Protein AF-A0A3E0QUT4-F1 (afdb_monomer_lite)

pLDDT: mean 74.26, std 18.81, range [32.94, 93.94]

Secondary structure (DSSP, 8-state):
--------SS----SS------TTGGGSS------B-GGGTT-B--THHHHTPPPPPHHHHHHHHHHHHHHHHHTTTPBPPHHHHHHHHHHHHTSTTEEGGGTEETTT--BHHHHTTBTT---TTS--

Structure (mmCIF, N/CA/C/O backbone):
data_AF-A0A3E0QUT4-F1
#
_entry.id   AF-A0A3E0QUT4-F1
#
loop_
_atom_site.group_PDB
_atom_site.id
_atom_site.type_symbol
_atom_site.label_atom_id
_atom_site.label_alt_id
_atom_site.label_comp_id
_atom_site.label_asym_id
_atom_site.label_entity_id
_atom_site.label_seq_id
_atom_site.pdbx_PDB_ins_code
_atom_site.Cartn_x
_atom_site.Cartn_y
_atom_site.Cartn_z
_atom_site.occupancy
_atom_site.B_iso_or_equiv
_atom_site.auth_seq_id
_atom_site.auth_comp_id
_atom_site.auth_asym_id
_atom_site.auth_atom_id
_atom_site.pdbx_PDB_model_num
ATOM 1 N N . MET A 1 1 ? 10.650 38.920 -43.796 1.00 32.94 1 MET A N 1
ATOM 2 C CA . MET A 1 1 ? 11.542 38.674 -44.943 1.00 32.94 1 MET A CA 1
ATOM 3 C C . MET A 1 1 ? 12.620 37.740 -44.420 1.00 32.94 1 MET A C 1
ATOM 5 O O . MET A 1 1 ? 13.509 38.227 -43.742 1.00 32.94 1 MET A O 1
ATOM 9 N N . TRP A 1 2 ? 12.244 36.467 -44.219 1.00 40.78 2 TRP A N 1
ATOM 10 C CA . TRP A 1 2 ? 12.603 35.331 -45.097 1.00 40.78 2 TRP A CA 1
ATOM 11 C C . TRP A 1 2 ? 14.140 35.195 -45.061 1.00 40.78 2 TRP A C 1
ATOM 13 O O . TRP A 1 2 ? 14.831 36.137 -45.409 1.00 40.78 2 TRP A O 1
ATOM 23 N N . GLU A 1 3 ? 14.740 34.178 -44.448 1.00 45.94 3 GLU A N 1
ATOM 24 C CA . GLU A 1 3 ? 14.739 32.810 -44.954 1.00 45.94 3 GLU A CA 1
ATOM 25 C C . GLU A 1 3 ? 15.485 31.866 -43.982 1.00 45.94 3 GLU A C 1
ATOM 27 O O . GLU A 1 3 ? 16.512 32.215 -43.403 1.00 45.94 3 GLU A O 1
ATOM 32 N N . GLU A 1 4 ? 14.962 30.640 -43.892 1.00 50.88 4 GLU A N 1
ATOM 33 C CA . GLU A 1 4 ? 15.739 29.391 -43.868 1.00 50.88 4 GLU A CA 1
ATOM 34 C C . GLU A 1 4 ? 16.543 29.008 -42.613 1.00 50.88 4 GLU A C 1
ATOM 36 O O . GLU A 1 4 ? 17.774 29.000 -42.588 1.00 50.88 4 GLU A O 1
ATOM 41 N N . CYS A 1 5 ? 15.848 28.441 -41.624 1.00 50.59 5 CYS A N 1
ATOM 42 C CA . CYS A 1 5 ? 16.470 27.439 -40.756 1.00 50.59 5 CYS A CA 1
ATOM 43 C C . CYS A 1 5 ? 16.466 26.064 -41.454 1.00 50.59 5 CYS A C 1
ATOM 45 O O . CYS A 1 5 ? 15.495 25.315 -41.375 1.00 50.59 5 CYS A O 1
ATOM 47 N N . ARG A 1 6 ? 17.573 25.718 -42.128 1.00 47.66 6 ARG A N 1
ATOM 48 C CA . ARG A 1 6 ? 17.888 24.332 -42.525 1.00 47.66 6 ARG A CA 1
ATOM 49 C C . ARG A 1 6 ? 18.412 23.538 -41.326 1.00 47.66 6 ARG A C 1
ATOM 51 O O . ARG A 1 6 ? 19.481 23.843 -40.807 1.00 47.66 6 ARG A O 1
ATOM 58 N N . GLY A 1 7 ? 17.727 22.450 -40.985 1.00 44.09 7 GLY A N 1
ATOM 59 C CA . GLY A 1 7 ? 18.305 21.282 -40.315 1.00 44.09 7 GLY A CA 1
ATOM 60 C C . GLY A 1 7 ? 18.105 20.051 -41.211 1.00 44.09 7 GLY A C 1
ATOM 61 O O . GLY A 1 7 ? 16.988 19.844 -41.686 1.00 44.09 7 GLY A O 1
ATOM 62 N N . PRO A 1 8 ? 19.143 19.255 -41.522 1.00 50.38 8 PRO A N 1
ATOM 63 C CA . PRO A 1 8 ? 18.998 18.111 -42.412 1.00 50.38 8 PRO A CA 1
ATOM 64 C C . PRO A 1 8 ? 18.411 16.907 -41.663 1.00 50.38 8 PRO A C 1
ATOM 66 O O . PRO A 1 8 ? 18.988 16.430 -40.691 1.00 50.38 8 PRO A O 1
ATOM 69 N N . GLY A 1 9 ? 17.299 16.376 -42.178 1.00 54.97 9 GLY A N 1
ATOM 70 C CA . GLY A 1 9 ? 16.885 14.996 -41.923 1.00 54.97 9 GLY A CA 1
ATOM 71 C C . GLY A 1 9 ? 15.934 14.769 -40.748 1.00 54.97 9 GLY A C 1
ATOM 72 O O . GLY A 1 9 ? 16.293 14.054 -39.822 1.00 54.97 9 GLY A O 1
ATOM 73 N N . GLN A 1 10 ? 14.713 15.307 -40.826 1.00 57.75 10 GLN A N 1
ATOM 74 C CA . GLN A 1 10 ? 13.441 14.555 -40.763 1.00 57.75 10 GLN A CA 1
ATOM 75 C C . GLN A 1 10 ? 12.264 15.544 -40.654 1.00 57.75 10 GLN A C 1
ATOM 77 O O . GLN A 1 10 ? 12.022 16.114 -39.601 1.00 57.75 10 GLN A O 1
ATOM 82 N N . ASN A 1 11 ? 11.552 15.686 -41.778 1.00 54.97 11 ASN A N 1
ATOM 83 C CA . ASN A 1 11 ? 10.265 16.362 -42.007 1.00 54.97 11 ASN A CA 1
ATOM 84 C C . ASN A 1 11 ? 10.160 17.878 -41.730 1.00 54.97 11 ASN A C 1
ATOM 86 O O . ASN A 1 11 ? 10.492 18.385 -40.665 1.00 54.97 11 ASN A O 1
ATOM 90 N N . PHE A 1 12 ? 9.629 18.588 -42.732 1.00 49.22 12 PHE A N 1
ATOM 91 C CA . PHE A 1 12 ? 9.216 19.989 -42.654 1.00 49.22 12 PHE A CA 1
ATOM 92 C C . PHE A 1 12 ? 8.031 20.120 -41.690 1.00 49.22 12 PHE A C 1
ATOM 94 O O . PHE A 1 12 ? 7.000 19.482 -41.894 1.00 49.22 12 PHE A O 1
ATOM 101 N N . ILE A 1 13 ? 8.168 20.955 -40.665 1.00 52.75 13 ILE A N 1
ATOM 102 C CA . ILE A 1 13 ? 7.026 21.498 -39.929 1.00 52.75 13 ILE A CA 1
ATOM 103 C C . ILE A 1 13 ? 6.893 22.944 -40.401 1.00 52.75 13 ILE A C 1
ATOM 105 O O . ILE A 1 13 ? 7.788 23.752 -40.155 1.00 52.75 13 ILE A O 1
ATOM 109 N N . ASP A 1 14 ? 5.814 23.245 -41.123 1.00 46.62 14 ASP A N 1
ATOM 110 C CA . ASP A 1 14 ? 5.441 24.620 -41.450 1.00 46.62 14 ASP A CA 1
ATOM 111 C C . ASP A 1 14 ? 5.041 25.336 -40.153 1.00 46.62 14 ASP A C 1
ATOM 113 O O . ASP A 1 14 ? 4.142 24.896 -39.437 1.00 46.62 14 ASP A O 1
ATOM 117 N N . CYS A 1 15 ? 5.706 26.450 -39.837 1.00 56.66 15 CYS A N 1
ATOM 118 C CA . CYS A 1 15 ? 5.375 27.287 -38.676 1.00 56.66 15 CYS A CA 1
ATOM 119 C C . CYS A 1 15 ? 4.065 28.075 -38.856 1.00 56.66 15 CYS A C 1
ATOM 121 O O . CYS A 1 15 ? 3.688 28.844 -37.975 1.00 56.66 15 CYS A O 1
ATOM 123 N N . ASP A 1 16 ? 3.382 27.902 -39.985 1.00 58.84 16 ASP A N 1
ATOM 124 C CA . ASP A 1 16 ? 2.216 28.683 -40.362 1.00 58.84 16 ASP A CA 1
ATOM 125 C C . ASP A 1 16 ? 1.099 27.758 -40.854 1.00 58.84 16 ASP A C 1
ATOM 127 O O . ASP A 1 16 ? 0.824 27.654 -42.046 1.00 58.84 16 ASP A O 1
ATOM 131 N N . GLN A 1 17 ? 0.495 27.023 -39.912 1.00 49.72 17 GLN A N 1
ATOM 132 C CA . GLN A 1 17 ? -0.956 26.832 -39.827 1.00 49.72 17 GLN A CA 1
ATOM 133 C C . GLN A 1 17 ? -1.356 25.993 -38.598 1.00 49.72 17 GLN A C 1
ATOM 135 O O . GLN A 1 17 ? -1.097 24.799 -38.548 1.00 49.72 17 GLN A O 1
ATOM 140 N N . LYS A 1 18 ? -2.042 26.677 -37.661 1.00 48.19 18 LYS A N 1
ATOM 141 C CA . LYS A 1 18 ? -3.321 26.289 -37.015 1.00 48.19 18 LYS A CA 1
ATOM 142 C C . LYS A 1 18 ? -3.314 24.911 -36.315 1.00 48.19 18 LYS A C 1
ATOM 144 O O . LYS A 1 18 ? -3.225 23.882 -36.9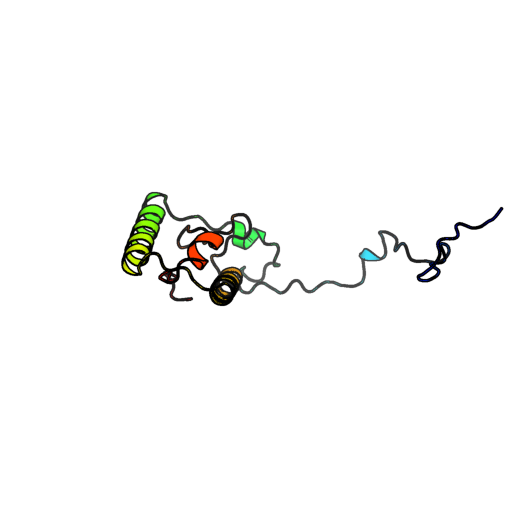55 1.00 48.19 18 LYS A O 1
ATOM 149 N N . ASP A 1 19 ? -3.360 24.797 -34.988 1.00 45.00 19 ASP A N 1
ATOM 150 C CA . ASP A 1 19 ? -4.504 25.169 -34.151 1.00 45.00 19 ASP A CA 1
ATOM 151 C C . ASP A 1 19 ? -4.067 25.372 -32.687 1.00 45.00 19 ASP A C 1
ATOM 153 O O . ASP A 1 19 ? -4.005 24.435 -31.887 1.00 45.00 19 ASP A O 1
ATOM 157 N N . VAL A 1 20 ? -3.810 26.621 -32.296 1.00 51.44 20 VAL A N 1
ATOM 158 C CA . VAL A 1 20 ? -3.968 27.007 -30.890 1.00 51.44 20 VAL A CA 1
ATOM 159 C C . VAL A 1 20 ? -5.469 27.119 -30.676 1.00 51.44 20 VAL A C 1
ATOM 161 O O . VAL A 1 20 ? -6.066 28.146 -30.998 1.00 51.44 20 VAL A O 1
ATOM 164 N N . LYS A 1 21 ? -6.100 26.042 -30.198 1.00 39.09 21 LYS A N 1
ATOM 165 C CA . LYS A 1 21 ? -7.480 26.133 -29.724 1.00 39.09 21 LYS A CA 1
ATOM 166 C C . LYS A 1 21 ? -7.520 27.160 -28.603 1.00 39.09 21 LYS A C 1
ATOM 168 O O . LYS A 1 21 ? -6.827 27.030 -27.594 1.00 39.09 21 LYS A O 1
ATOM 173 N N . THR A 1 22 ? -8.301 28.200 -28.841 1.00 41.03 22 THR A N 1
ATOM 174 C CA . THR A 1 22 ? -8.640 29.239 -27.882 1.00 41.03 22 THR A CA 1
ATOM 175 C C . THR A 1 22 ? -9.252 28.602 -26.635 1.00 41.03 22 THR A C 1
ATOM 177 O O . THR A 1 22 ? -9.932 27.573 -26.704 1.00 41.03 22 THR A O 1
ATOM 180 N N . GLU A 1 23 ? -9.028 29.228 -25.480 1.00 50.75 23 GLU A N 1
ATOM 181 C CA . GLU A 1 23 ? -9.526 28.796 -24.162 1.00 50.75 23 GLU A CA 1
ATOM 182 C C . GLU A 1 23 ? -11.065 28.650 -24.101 1.00 50.75 23 GLU A C 1
ATOM 184 O O . GLU A 1 23 ? -11.609 28.108 -23.138 1.00 50.75 23 GLU A O 1
ATOM 189 N N . GLU A 1 24 ? -11.778 29.073 -25.148 1.00 46.78 24 GLU A N 1
ATOM 190 C CA . GLU A 1 24 ? -13.233 29.008 -25.268 1.00 46.78 24 GLU A CA 1
ATOM 191 C C . GLU A 1 24 ? -13.757 27.760 -26.013 1.00 46.78 24 GLU A C 1
ATOM 193 O O . GLU A 1 24 ? -14.892 27.358 -25.765 1.00 46.78 24 GLU A O 1
ATOM 198 N N . GLU A 1 25 ? -12.950 27.050 -26.816 1.00 39.06 25 GLU A N 1
ATOM 199 C CA . GLU A 1 25 ? -13.352 25.767 -27.444 1.00 39.06 25 GLU A CA 1
ATOM 200 C C . GLU A 1 25 ? -13.057 24.529 -26.578 1.00 39.06 25 GLU A C 1
ATOM 202 O O . GLU A 1 25 ? -13.526 23.427 -26.865 1.00 39.06 25 GLU A O 1
ATOM 207 N N . VAL A 1 26 ? -12.364 24.700 -25.449 1.00 47.47 26 VAL A N 1
ATOM 208 C CA . VAL A 1 26 ? -12.244 23.665 -24.400 1.00 47.47 26 VAL A CA 1
ATOM 209 C C . VAL A 1 26 ? -13.587 23.449 -23.672 1.00 47.47 26 VAL A C 1
ATOM 211 O O . VAL A 1 26 ? -13.760 22.483 -22.931 1.00 47.47 26 VAL A O 1
ATOM 214 N N . LYS A 1 27 ? -14.583 24.316 -23.904 1.00 47.44 27 LYS A N 1
ATOM 215 C CA . LYS A 1 27 ? -15.864 24.319 -23.183 1.00 47.44 27 LYS A CA 1
ATOM 216 C C . LYS A 1 27 ? -16.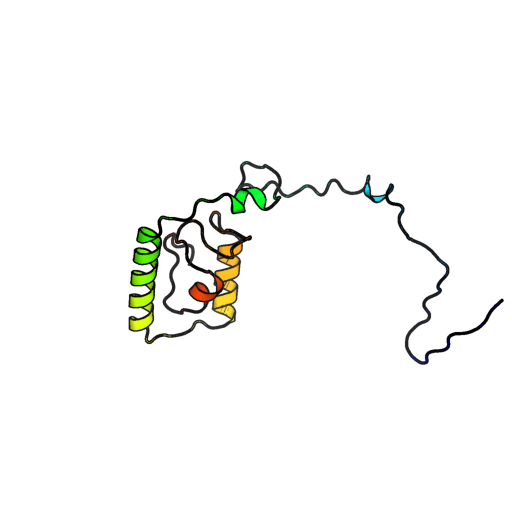954 23.412 -23.757 1.00 47.44 27 LYS A C 1
ATOM 218 O O . LYS A 1 27 ? -17.980 23.253 -23.102 1.00 47.44 27 LYS A O 1
ATOM 223 N N . GLN A 1 28 ? -16.780 22.815 -24.938 1.00 47.03 28 GLN A N 1
ATOM 224 C CA . GLN A 1 28 ? -17.898 22.136 -25.602 1.00 47.03 28 GLN A CA 1
ATOM 225 C C . GLN A 1 28 ? -17.464 20.950 -26.467 1.00 47.03 28 GLN A C 1
ATOM 227 O O . GLN A 1 28 ? -17.661 20.965 -27.672 1.00 47.03 28 GLN A O 1
ATOM 232 N N . SER A 1 29 ? -16.842 19.942 -25.848 1.00 44.41 29 SER A N 1
ATOM 233 C CA . SER A 1 29 ? -16.635 18.551 -26.314 1.00 44.41 29 SER A CA 1
ATOM 234 C C . SER A 1 29 ? -15.518 17.983 -25.432 1.00 44.41 29 SER A C 1
ATOM 236 O O . SER A 1 29 ? -14.347 18.127 -25.736 1.00 44.41 29 SER A O 1
ATOM 238 N N . GLN A 1 30 ? -15.745 17.407 -24.269 1.00 51.69 30 GLN A N 1
ATOM 239 C CA . GLN A 1 30 ? -16.764 16.452 -23.904 1.00 51.69 30 GLN A CA 1
ATOM 240 C C . GLN A 1 30 ? -17.107 16.743 -22.443 1.00 51.69 30 GLN A C 1
ATOM 242 O O . GLN A 1 30 ? -16.212 16.955 -21.622 1.00 51.69 30 GLN A O 1
ATOM 247 N N . GLU A 1 31 ? -18.385 16.669 -22.088 1.00 48.88 31 GLU A N 1
ATOM 248 C CA . GLU A 1 31 ? -18.736 16.126 -20.782 1.00 48.88 31 GLU A CA 1
ATOM 249 C C . GLU A 1 31 ? -18.098 14.734 -20.731 1.00 48.88 31 GLU A C 1
ATOM 251 O O . GLU A 1 31 ? -18.692 13.742 -21.155 1.00 48.88 31 GLU A O 1
ATOM 256 N N . VAL A 1 32 ? -16.825 14.654 -20.333 1.00 52.62 32 VAL A N 1
ATOM 257 C CA . VAL A 1 32 ? -16.178 13.382 -20.051 1.00 52.62 32 VAL A CA 1
ATOM 258 C C . VAL A 1 32 ? -17.010 12.850 -18.911 1.00 52.62 32 VAL A C 1
ATOM 260 O O . VAL A 1 32 ? -16.943 13.378 -17.802 1.00 52.62 32 VAL A O 1
ATOM 263 N N . GLN A 1 33 ? -17.884 11.895 -19.222 1.00 53.91 33 GLN A N 1
ATOM 264 C CA . GLN A 1 33 ? -18.674 11.178 -18.245 1.00 53.91 33 GLN A CA 1
ATOM 265 C C . GLN A 1 33 ? -17.667 10.593 -17.267 1.00 53.91 33 GLN A C 1
ATOM 267 O O . GLN A 1 33 ? -17.079 9.544 -17.524 1.00 53.91 33 GLN A O 1
ATOM 272 N N . VAL A 1 34 ? -17.392 11.331 -16.189 1.00 52.69 34 VAL A N 1
ATOM 273 C CA . VAL A 1 34 ? -16.496 10.885 -15.138 1.00 52.69 34 VAL A CA 1
ATOM 274 C C . VAL A 1 34 ? -17.124 9.577 -14.697 1.00 52.69 34 VAL A C 1
ATOM 276 O O . VAL A 1 34 ? -18.291 9.612 -14.281 1.00 52.69 34 VAL A O 1
ATOM 279 N N . PRO A 1 35 ? -16.441 8.428 -14.876 1.00 54.59 35 PRO A N 1
ATOM 280 C CA . PRO A 1 35 ? -17.038 7.151 -14.547 1.00 54.59 35 PRO A CA 1
ATOM 281 C C . PRO A 1 35 ? -17.526 7.290 -13.116 1.00 54.59 35 PRO A C 1
ATOM 283 O O . PRO A 1 35 ? -16.774 7.709 -12.239 1.00 54.59 35 PRO A O 1
ATOM 286 N N . LYS A 1 36 ? -18.823 7.088 -12.890 1.00 52.44 36 LYS A N 1
ATOM 287 C CA . LYS A 1 36 ? -19.367 7.157 -11.541 1.00 52.44 36 LYS A CA 1
ATOM 288 C C . LYS A 1 36 ? -18.643 6.069 -10.770 1.00 52.44 36 LYS A C 1
ATOM 290 O O . LYS A 1 36 ? -18.825 4.887 -11.043 1.00 52.44 36 LYS A O 1
ATOM 295 N N . CYS A 1 37 ? -17.754 6.469 -9.868 1.00 57.50 37 CYS A N 1
ATOM 296 C CA . CYS A 1 37 ? -17.079 5.530 -9.001 1.00 57.50 37 CYS A CA 1
ATOM 297 C C . CYS A 1 37 ? -18.181 4.875 -8.159 1.00 57.50 37 CYS A C 1
ATOM 299 O O . CYS A 1 37 ? -18.663 5.488 -7.204 1.00 57.50 37 CYS A O 1
ATOM 301 N N . THR A 1 38 ? -18.559 3.627 -8.470 1.00 56.84 38 THR A N 1
ATOM 302 C CA . THR A 1 38 ? -19.453 2.801 -7.627 1.00 56.84 38 THR A CA 1
ATOM 303 C C . THR A 1 38 ? -18.953 2.789 -6.181 1.00 56.84 38 THR A C 1
ATOM 305 O O . THR A 1 38 ? -19.717 2.699 -5.229 1.00 56.84 38 THR A O 1
ATOM 308 N N . PHE A 1 39 ? -17.638 2.966 -6.042 1.00 60.66 39 PHE A N 1
ATOM 309 C CA . PHE A 1 39 ? -16.890 3.039 -4.804 1.00 60.66 39 PHE A CA 1
ATOM 310 C C . PHE A 1 39 ? -17.129 4.300 -3.950 1.00 60.66 39 PHE A C 1
ATOM 312 O O . PHE A 1 39 ? -16.927 4.275 -2.741 1.00 60.66 39 PHE A O 1
ATOM 319 N N . CYS A 1 40 ? -17.552 5.409 -4.558 1.00 64.19 40 CYS A N 1
ATOM 320 C CA . CYS A 1 40 ? -17.697 6.709 -3.899 1.00 64.19 40 CYS A CA 1
ATOM 321 C C . CYS A 1 40 ? -19.130 7.243 -4.016 1.00 64.19 40 CYS A C 1
ATOM 323 O O . CYS A 1 40 ? -19.334 8.413 -4.332 1.00 64.19 40 CYS A O 1
ATOM 325 N N . ASN A 1 41 ? -20.131 6.379 -3.797 1.00 60.44 41 ASN A N 1
ATOM 326 C CA . ASN A 1 41 ? -21.556 6.726 -3.895 1.00 60.44 41 ASN A CA 1
ATOM 327 C C . ASN A 1 41 ? -21.920 7.440 -5.210 1.00 60.44 41 ASN A C 1
ATOM 329 O O . ASN A 1 41 ? -22.777 8.322 -5.225 1.00 60.44 41 ASN A O 1
ATOM 333 N N . ASN A 1 42 ? -21.255 7.081 -6.314 1.00 60.28 42 ASN A N 1
ATOM 334 C CA . ASN A 1 42 ? -21.439 7.696 -7.630 1.00 60.28 42 ASN A CA 1
ATOM 335 C C . ASN A 1 42 ? -21.136 9.205 -7.705 1.00 60.28 42 ASN A C 1
ATOM 337 O O . ASN A 1 42 ? -21.487 9.840 -8.701 1.00 60.28 42 ASN A O 1
ATOM 341 N N . GLN A 1 43 ? -20.466 9.782 -6.704 1.00 57.91 43 GLN A N 1
ATOM 342 C CA . GLN A 1 43 ? -19.811 11.078 -6.857 1.00 57.91 43 GLN A CA 1
ATOM 343 C C . GLN A 1 43 ? -18.577 10.882 -7.747 1.00 57.91 43 GLN A C 1
ATOM 345 O O . GLN A 1 43 ? -17.941 9.824 -7.708 1.00 57.91 43 GLN A O 1
ATOM 350 N N . GLY A 1 44 ? -18.300 11.855 -8.618 1.00 53.88 44 GLY A N 1
ATOM 351 C CA . GLY A 1 44 ? -17.240 11.757 -9.623 1.00 53.88 44 GLY A CA 1
ATOM 352 C C . GLY A 1 44 ? -15.909 11.294 -9.025 1.00 53.88 44 GLY A C 1
ATOM 353 O O . GLY A 1 44 ? -15.589 11.600 -7.879 1.00 53.88 44 GLY A O 1
ATOM 354 N N . CYS A 1 45 ? -15.132 10.536 -9.798 1.00 52.84 45 CYS A N 1
ATOM 355 C CA . CYS A 1 45 ? -13.815 10.043 -9.404 1.00 52.84 45 CYS A CA 1
ATOM 356 C C . CYS A 1 45 ? -12.753 11.165 -9.375 1.00 52.84 45 CYS A C 1
ATOM 358 O O . CYS A 1 45 ? -11.704 11.048 -10.004 1.00 52.84 45 CYS A O 1
ATOM 360 N N . THR A 1 46 ? -12.979 12.256 -8.644 1.00 54.94 46 THR A N 1
ATOM 361 C CA . THR A 1 46 ? -11.864 13.037 -8.108 1.00 54.94 46 THR A CA 1
ATOM 362 C C . THR A 1 46 ? -11.309 12.180 -6.968 1.00 54.94 46 THR A C 1
ATOM 364 O O . THR A 1 46 ? -12.048 11.770 -6.076 1.00 54.94 46 THR A O 1
ATOM 367 N N . GLY A 1 47 ? -10.031 11.786 -6.985 1.00 57.28 47 GLY A N 1
ATOM 368 C CA . GLY A 1 47 ? -9.461 10.822 -6.015 1.00 57.28 47 GLY A CA 1
ATOM 369 C C . GLY A 1 47 ? -9.625 11.184 -4.520 1.00 57.28 47 GLY A C 1
ATOM 370 O O . GLY A 1 47 ? -9.252 10.407 -3.642 1.00 57.28 47 GLY A O 1
ATOM 371 N N . GLU A 1 48 ? -10.204 12.345 -4.222 1.00 63.16 48 GLU A N 1
ATOM 372 C CA . GLU A 1 48 ? -10.571 12.891 -2.919 1.00 63.16 48 GLU A CA 1
ATOM 373 C C . GLU A 1 48 ? -11.347 11.915 -2.023 1.00 63.16 48 GLU A C 1
ATOM 375 O O . GLU A 1 48 ? -11.072 11.858 -0.825 1.00 63.16 48 GLU A O 1
ATOM 380 N N . CYS A 1 49 ? -12.271 11.110 -2.560 1.00 63.50 49 CYS A N 1
ATOM 381 C CA . CYS A 1 49 ? -13.041 10.166 -1.740 1.00 63.50 49 CYS A CA 1
ATOM 382 C C . CYS A 1 49 ? -12.177 9.030 -1.159 1.00 63.50 49 CYS A C 1
ATOM 384 O O . CYS A 1 49 ? -12.329 8.673 0.010 1.00 63.50 49 CYS A O 1
ATOM 386 N N . ARG A 1 50 ? -11.216 8.507 -1.932 1.00 67.56 50 ARG A N 1
ATOM 387 C CA . ARG A 1 50 ? -10.268 7.471 -1.477 1.00 67.56 50 ARG A CA 1
ATOM 388 C C . ARG A 1 50 ? -9.236 8.019 -0.493 1.00 67.56 50 ARG A C 1
ATOM 390 O O . ARG A 1 50 ? -8.816 7.326 0.429 1.00 67.56 50 ARG A O 1
ATOM 397 N N . ASN A 1 51 ? -8.870 9.288 -0.639 1.00 71.56 51 ASN A N 1
ATOM 398 C CA . ASN A 1 51 ? -7.876 9.925 0.223 1.00 71.56 51 ASN A CA 1
ATOM 399 C C . ASN A 1 51 ? -8.385 10.224 1.646 1.00 71.56 51 ASN A C 1
ATOM 401 O O . ASN A 1 51 ? -7.577 10.408 2.553 1.00 71.56 51 ASN A O 1
ATOM 405 N N . LYS A 1 52 ? -9.707 10.227 1.872 1.00 69.81 52 LYS A N 1
ATOM 406 C CA . LYS A 1 52 ? -10.320 10.469 3.193 1.00 69.81 52 LYS A CA 1
ATOM 407 C C . LYS A 1 52 ? -10.358 9.241 4.108 1.00 69.81 52 LYS A C 1
ATOM 409 O O . LYS A 1 52 ? -10.845 9.341 5.236 1.00 69.81 52 LYS A O 1
ATOM 414 N N . GLN A 1 53 ? -9.877 8.081 3.659 1.00 74.25 53 GLN A N 1
ATOM 415 C CA . GLN A 1 53 ? -9.891 6.885 4.493 1.00 74.25 53 GLN A CA 1
ATOM 416 C C . GLN A 1 53 ? -8.998 7.044 5.727 1.00 74.25 53 GLN A C 1
ATOM 418 O O . GLN A 1 53 ? -7.823 7.400 5.635 1.00 74.25 53 GLN A O 1
ATOM 423 N N . LYS A 1 54 ? -9.567 6.763 6.903 1.00 78.69 54 LYS A N 1
ATOM 424 C CA . LYS A 1 54 ? -8.828 6.799 8.166 1.00 78.69 54 LYS A CA 1
ATOM 425 C C . LYS A 1 54 ? -7.883 5.606 8.221 1.00 78.69 54 LYS A C 1
ATOM 427 O O . LYS A 1 54 ? -8.325 4.464 8.135 1.00 78.69 54 LYS A O 1
ATOM 432 N N . LEU A 1 55 ? -6.592 5.882 8.387 1.00 85.75 55 LEU A N 1
ATOM 433 C CA . LEU A 1 55 ? -5.607 4.846 8.676 1.00 85.75 55 LEU A CA 1
ATOM 434 C C . LEU A 1 55 ? -5.935 4.165 10.016 1.00 85.75 55 LEU A C 1
ATOM 436 O O . LEU A 1 55 ? -6.443 4.826 10.929 1.00 85.75 55 LEU A O 1
ATOM 440 N N . PRO A 1 56 ? -5.620 2.866 10.159 1.00 85.50 56 PRO A N 1
ATOM 441 C CA . PRO A 1 56 ? -5.794 2.171 11.423 1.00 85.50 56 PRO A CA 1
ATOM 442 C C . PRO A 1 56 ? -4.871 2.757 12.496 1.00 85.50 56 PRO A C 1
ATOM 444 O O . PRO A 1 56 ? -3.902 3.469 12.210 1.00 85.50 56 PRO A O 1
ATOM 447 N N . SER A 1 57 ? -5.167 2.449 13.758 1.00 90.31 57 SER A N 1
ATOM 448 C CA . SER A 1 57 ? -4.343 2.921 14.872 1.00 90.31 57 SER A CA 1
ATOM 449 C C . SER A 1 57 ? -2.897 2.423 14.743 1.00 90.31 57 SER A C 1
ATOM 451 O O . SER A 1 57 ? -2.638 1.340 14.214 1.00 90.31 57 SER A O 1
ATOM 453 N N . LYS A 1 58 ? -1.930 3.173 15.284 1.00 90.25 58 LYS A N 1
ATOM 454 C CA . LYS A 1 58 ? -0.507 2.778 15.252 1.00 90.25 58 LYS A CA 1
ATOM 455 C C . LYS A 1 58 ? -0.269 1.389 15.866 1.00 90.25 58 LYS A C 1
ATOM 457 O O . LYS A 1 58 ? 0.565 0.634 15.374 1.00 90.25 58 LYS A O 1
ATOM 462 N N . VAL A 1 59 ? -1.031 1.037 16.903 1.00 91.06 59 VAL A N 1
ATOM 463 C CA . VAL A 1 59 ? -0.973 -0.280 17.558 1.00 91.06 59 VAL A CA 1
ATOM 464 C C . VAL A 1 59 ? -1.470 -1.383 16.623 1.00 91.06 59 VAL A C 1
ATOM 466 O O . VAL A 1 59 ? -0.860 -2.445 16.530 1.00 91.06 59 VAL A O 1
ATOM 469 N N . GLU A 1 60 ? -2.558 -1.136 15.901 1.00 87.81 60 GLU A N 1
ATOM 470 C CA . GLU A 1 60 ? -3.114 -2.087 14.937 1.00 87.81 60 GLU A CA 1
ATOM 471 C C . GLU A 1 60 ? -2.190 -2.277 13.729 1.00 87.81 60 GLU A C 1
ATOM 473 O O . GLU A 1 60 ? -1.928 -3.407 13.317 1.00 87.81 60 GLU A O 1
ATOM 478 N N . MET A 1 61 ? -1.594 -1.192 13.229 1.00 90.25 61 MET A N 1
ATOM 479 C CA . MET A 1 61 ? -0.553 -1.258 12.201 1.00 90.25 61 MET A CA 1
ATOM 480 C C . MET A 1 61 ? 0.644 -2.099 12.650 1.00 90.25 61 MET A C 1
ATOM 482 O O . MET A 1 61 ? 1.125 -2.928 11.878 1.00 90.25 61 MET A O 1
ATOM 486 N N . ALA A 1 62 ? 1.108 -1.921 13.892 1.00 90.38 62 ALA A N 1
ATOM 487 C CA . ALA A 1 62 ? 2.210 -2.703 14.442 1.00 90.38 62 ALA A CA 1
ATOM 488 C C . ALA A 1 62 ? 1.860 -4.198 14.500 1.00 90.38 62 ALA A C 1
ATOM 490 O O . ALA A 1 62 ? 2.638 -5.019 14.027 1.00 90.38 62 ALA A O 1
ATOM 491 N N . LYS A 1 63 ? 0.658 -4.556 14.974 1.00 89.69 63 LYS A N 1
ATOM 492 C CA . LYS A 1 63 ? 0.180 -5.952 14.994 1.00 89.69 63 LYS A CA 1
ATOM 493 C C . LYS A 1 63 ? 0.142 -6.578 13.594 1.00 89.69 63 LYS A C 1
ATOM 495 O O . LYS A 1 63 ? 0.623 -7.700 13.403 1.00 89.69 63 LYS A O 1
ATOM 500 N N . ASN A 1 64 ? -0.392 -5.845 12.615 1.00 88.38 64 ASN A N 1
ATOM 501 C CA . ASN A 1 64 ? -0.460 -6.288 11.221 1.00 88.38 64 ASN A CA 1
ATOM 502 C C . ASN A 1 64 ? 0.940 -6.478 10.620 1.00 88.38 64 ASN A C 1
ATOM 504 O O . ASN A 1 64 ? 1.191 -7.468 9.930 1.00 88.38 64 ASN A O 1
ATOM 508 N N . LEU A 1 65 ? 1.862 -5.556 10.909 1.00 89.19 65 LEU A N 1
ATOM 509 C CA . LEU A 1 65 ? 3.243 -5.631 10.445 1.00 89.19 65 LEU A CA 1
ATOM 510 C C . LEU A 1 65 ? 3.988 -6.808 11.080 1.00 89.19 65 LEU A C 1
ATOM 512 O O . LEU A 1 65 ? 4.566 -7.603 10.349 1.00 89.19 65 LEU A O 1
ATOM 516 N N . THR A 1 66 ? 3.930 -6.977 12.404 1.00 90.75 66 THR A N 1
ATOM 517 C CA . THR A 1 66 ? 4.598 -8.083 13.111 1.00 90.75 66 THR A CA 1
ATOM 518 C C . THR A 1 66 ? 4.166 -9.442 12.566 1.00 90.75 66 THR A C 1
ATOM 520 O O . THR A 1 66 ? 5.007 -10.317 12.354 1.00 90.75 66 THR A O 1
ATOM 523 N N . SER A 1 67 ? 2.871 -9.610 12.289 1.00 86.44 67 SER A N 1
ATOM 524 C CA . SER A 1 67 ? 2.335 -10.849 11.716 1.00 86.44 67 SER A CA 1
ATOM 525 C C . SER A 1 67 ? 2.908 -11.109 10.319 1.00 86.44 67 SER A C 1
ATOM 527 O O . SER A 1 67 ? 3.431 -12.192 10.059 1.00 86.44 67 SER A O 1
ATOM 529 N N . ALA A 1 68 ? 2.916 -10.090 9.456 1.00 86.81 68 ALA A N 1
ATOM 530 C CA . ALA A 1 68 ? 3.481 -10.190 8.112 1.00 86.81 68 ALA A CA 1
ATOM 531 C C . ALA A 1 68 ? 5.002 -10.434 8.121 1.00 86.81 68 ALA A C 1
ATOM 533 O O . ALA A 1 68 ? 5.504 -11.246 7.347 1.00 86.81 68 ALA A O 1
ATOM 534 N N . THR A 1 69 ? 5.747 -9.778 9.014 1.00 89.44 69 THR A N 1
ATOM 535 C CA . THR A 1 69 ? 7.195 -9.972 9.160 1.00 89.44 69 THR A CA 1
ATOM 536 C C . THR A 1 69 ? 7.517 -11.384 9.632 1.00 89.44 69 THR A C 1
ATOM 538 O O . THR A 1 69 ? 8.414 -12.016 9.082 1.00 89.44 69 THR A O 1
ATOM 541 N N . LYS A 1 70 ? 6.763 -11.924 10.599 1.00 90.88 70 LYS A N 1
ATOM 542 C CA . LYS A 1 70 ? 6.932 -13.309 11.060 1.00 90.88 70 LYS A CA 1
ATOM 543 C C . LYS A 1 70 ? 6.758 -14.301 9.912 1.00 90.88 70 LYS A C 1
ATOM 545 O O . LYS A 1 70 ? 7.552 -15.227 9.780 1.00 90.88 70 LYS A O 1
ATOM 550 N N . GLU A 1 71 ? 5.740 -14.110 9.078 1.00 87.00 71 GLU A N 1
ATOM 551 C CA . GLU A 1 71 ? 5.518 -14.942 7.891 1.00 87.00 71 GLU A CA 1
ATOM 552 C C . GLU A 1 71 ? 6.630 -14.776 6.852 1.00 87.00 71 GLU A C 1
ATOM 554 O O . GLU A 1 71 ? 7.080 -15.760 6.271 1.00 87.00 71 GLU A O 1
ATOM 559 N N . HIS A 1 72 ? 7.122 -13.554 6.652 1.00 89.38 72 HIS A N 1
ATOM 560 C CA . HIS A 1 72 ? 8.220 -13.278 5.731 1.00 89.38 72 HIS A CA 1
ATOM 561 C C . HIS A 1 72 ? 9.530 -13.943 6.154 1.00 89.38 72 HIS A C 1
ATOM 563 O O . HIS A 1 72 ? 10.157 -14.624 5.342 1.00 89.38 72 HIS A O 1
ATOM 569 N N . VAL A 1 73 ? 9.883 -13.861 7.436 1.00 90.88 73 VAL A N 1
ATOM 570 C CA . VAL A 1 73 ? 11.043 -14.568 7.996 1.00 90.88 73 VAL A CA 1
ATOM 571 C C . VAL A 1 73 ? 10.876 -16.081 7.848 1.00 90.88 73 VAL A C 1
ATOM 573 O O . VAL A 1 73 ? 11.791 -16.748 7.376 1.00 90.88 73 VAL A O 1
ATOM 576 N N . LYS A 1 74 ? 9.690 -16.627 8.155 1.00 89.88 74 LYS A N 1
ATOM 577 C CA . LYS A 1 74 ? 9.398 -18.060 7.963 1.00 89.88 74 LYS A CA 1
ATOM 578 C C . LYS A 1 74 ? 9.519 -18.514 6.508 1.00 89.88 74 LYS A C 1
ATOM 580 O O . LYS A 1 74 ? 9.886 -19.655 6.266 1.00 89.88 74 LYS A O 1
ATOM 585 N N . SER A 1 75 ? 9.222 -17.637 5.551 1.00 86.06 75 SER A N 1
ATOM 586 C CA . SER A 1 75 ? 9.381 -17.909 4.118 1.00 86.06 75 SER A CA 1
ATOM 587 C C . SER A 1 75 ? 10.813 -17.733 3.597 1.00 86.06 75 SER A C 1
ATOM 589 O O . SER A 1 75 ? 11.023 -17.783 2.389 1.00 86.06 75 SER A O 1
ATOM 591 N N . GLY A 1 76 ? 11.785 -17.483 4.481 1.00 90.19 76 GLY A N 1
ATOM 592 C CA . GLY A 1 76 ? 13.183 -17.270 4.108 1.00 90.19 76 GLY A CA 1
ATOM 593 C C . GLY A 1 76 ? 13.461 -15.891 3.513 1.00 90.19 76 GLY A C 1
ATOM 594 O O . GLY A 1 76 ? 14.369 -15.759 2.703 1.00 90.19 76 GLY A O 1
ATOM 595 N N . LEU A 1 77 ? 12.665 -14.875 3.872 1.00 88.31 77 LEU A N 1
ATOM 596 C CA . LEU A 1 77 ? 12.754 -13.517 3.315 1.00 88.31 77 LEU A CA 1
ATOM 597 C C . LEU A 1 77 ? 12.613 -13.484 1.783 1.00 88.31 77 LEU A C 1
ATOM 599 O O . LEU A 1 77 ? 13.141 -12.607 1.106 1.00 88.31 77 LEU A O 1
ATOM 603 N N . ALA A 1 78 ? 11.870 -14.445 1.229 1.00 90.06 78 ALA A N 1
ATOM 604 C CA . ALA A 1 78 ? 11.696 -14.569 -0.206 1.00 90.06 78 ALA A CA 1
ATOM 605 C C . ALA A 1 78 ? 10.979 -13.348 -0.798 1.00 90.06 78 ALA A C 1
ATOM 607 O O . ALA A 1 78 ? 9.898 -12.943 -0.342 1.00 90.06 78 ALA A O 1
ATOM 608 N N . HIS A 1 79 ? 11.559 -12.809 -1.865 1.00 91.88 79 HIS A N 1
ATOM 609 C CA . HIS A 1 79 ? 10.948 -11.758 -2.660 1.00 91.88 79 HIS A CA 1
ATOM 610 C C . HIS A 1 79 ? 10.017 -12.335 -3.733 1.00 91.88 79 HIS A C 1
ATOM 612 O O . HIS A 1 79 ? 10.187 -13.461 -4.198 1.00 91.88 79 HIS A O 1
ATOM 618 N N . ALA A 1 80 ? 8.974 -11.576 -4.055 1.00 90.88 80 ALA A N 1
ATOM 619 C CA . ALA A 1 80 ? 8.080 -11.836 -5.169 1.00 90.88 80 ALA A CA 1
ATOM 620 C C . ALA A 1 80 ? 8.726 -11.366 -6.477 1.00 90.88 80 ALA A C 1
ATOM 622 O O . ALA A 1 80 ? 9.447 -10.367 -6.485 1.00 90.88 80 ALA A O 1
ATOM 623 N N . ASP A 1 81 ? 8.413 -12.057 -7.570 1.00 93.19 81 ASP A N 1
ATOM 624 C CA . ASP A 1 81 ? 8.800 -11.637 -8.914 1.00 93.19 81 ASP A CA 1
ATOM 625 C C . ASP A 1 81 ? 8.140 -10.302 -9.285 1.00 93.19 81 ASP A C 1
ATOM 627 O O . ASP A 1 81 ? 7.094 -9.923 -8.743 1.00 93.19 81 ASP A O 1
ATOM 631 N N . THR A 1 82 ? 8.738 -9.585 -10.233 1.00 92.75 82 THR A N 1
ATOM 632 C CA . THR A 1 82 ? 8.261 -8.268 -10.681 1.00 92.75 82 THR A CA 1
ATOM 633 C C . THR A 1 82 ? 6.841 -8.322 -11.244 1.00 92.75 82 THR A C 1
ATOM 635 O O . THR A 1 82 ? 6.053 -7.411 -10.991 1.00 92.75 82 THR A O 1
ATOM 638 N N . ASP A 1 83 ? 6.480 -9.395 -11.947 1.00 93.19 83 ASP A N 1
ATOM 639 C CA . ASP A 1 83 ? 5.132 -9.579 -12.492 1.00 93.19 83 ASP A CA 1
ATOM 640 C C . ASP A 1 83 ? 4.098 -9.808 -11.384 1.00 93.19 83 ASP A C 1
ATOM 642 O O . ASP A 1 83 ? 3.044 -9.172 -11.373 1.00 93.19 83 ASP A O 1
ATOM 646 N N . LEU A 1 84 ? 4.430 -10.630 -10.381 1.00 92.44 84 LEU A N 1
ATOM 647 C CA . LEU A 1 84 ? 3.566 -10.848 -9.218 1.00 92.44 84 LEU A CA 1
ATOM 648 C C . LEU A 1 84 ? 3.407 -9.563 -8.392 1.00 92.44 84 LEU A C 1
ATOM 650 O O . LEU A 1 84 ? 2.325 -9.271 -7.877 1.00 92.44 84 LEU A O 1
ATOM 654 N N . GLN A 1 85 ? 4.476 -8.773 -8.275 1.00 93.19 85 GLN A N 1
ATOM 655 C CA . GLN A 1 85 ? 4.431 -7.470 -7.624 1.00 93.19 85 GLN A CA 1
ATOM 656 C C . GLN A 1 85 ? 3.462 -6.523 -8.346 1.00 93.19 85 GLN A C 1
ATOM 658 O O . GLN A 1 85 ? 2.616 -5.917 -7.687 1.00 93.19 85 GLN A O 1
ATOM 663 N N . LYS A 1 86 ? 3.559 -6.414 -9.678 1.00 92.81 86 LYS A N 1
ATOM 664 C CA . LYS A 1 86 ? 2.668 -5.578 -10.499 1.00 92.81 86 LYS A CA 1
ATOM 665 C C . LYS A 1 86 ? 1.212 -6.006 -10.361 1.00 92.81 86 LYS A C 1
ATOM 667 O O . LYS A 1 86 ? 0.384 -5.169 -10.020 1.00 92.81 86 LYS A O 1
ATOM 672 N N . GLN A 1 87 ? 0.923 -7.303 -10.478 1.00 93.38 87 GLN A N 1
ATOM 673 C CA . GLN A 1 87 ? -0.431 -7.837 -10.297 1.00 93.38 87 GLN A CA 1
ATOM 674 C C . GLN A 1 87 ? -1.017 -7.467 -8.927 1.00 93.38 87 GLN A C 1
ATOM 676 O O . GLN A 1 87 ? -2.147 -6.995 -8.826 1.00 93.38 87 GLN A O 1
ATOM 681 N N . ARG A 1 88 ? -0.239 -7.616 -7.847 1.00 93.94 88 ARG A N 1
ATOM 682 C CA . ARG A 1 88 ? -0.676 -7.224 -6.494 1.00 93.94 88 ARG A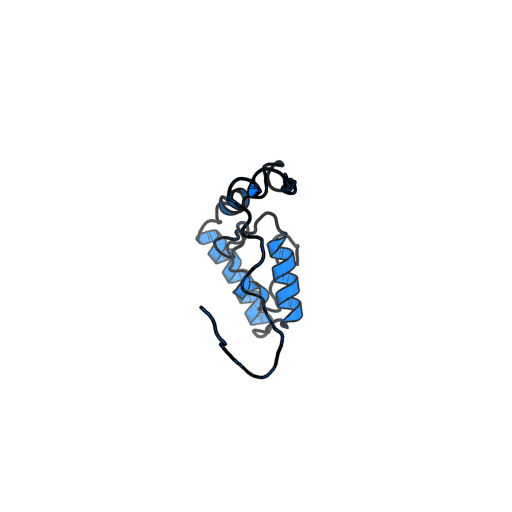 CA 1
ATOM 683 C C . ARG A 1 88 ? -0.936 -5.723 -6.385 1.00 93.94 88 ARG A C 1
ATOM 685 O O . ARG A 1 88 ? -1.898 -5.319 -5.733 1.00 93.94 88 ARG A O 1
ATOM 692 N N . LEU A 1 89 ? -0.093 -4.894 -7.000 1.00 92.38 89 LEU A N 1
ATOM 693 C CA . LEU A 1 89 ? -0.285 -3.443 -7.025 1.00 92.38 89 LEU A CA 1
ATOM 694 C C . LEU A 1 89 ? -1.550 -3.058 -7.796 1.00 92.38 89 LEU A C 1
ATOM 696 O O . LEU A 1 89 ? -2.336 -2.276 -7.271 1.00 92.38 89 LEU A O 1
ATOM 700 N N . GLU A 1 90 ? -1.798 -3.653 -8.962 1.00 91.38 90 GLU A N 1
ATOM 701 C CA . GLU A 1 90 ? -3.005 -3.432 -9.771 1.00 91.38 90 GLU A CA 1
ATOM 702 C C . GLU A 1 90 ? -4.280 -3.804 -9.001 1.00 91.38 90 GLU A C 1
ATOM 704 O O . GLU A 1 90 ? -5.213 -3.002 -8.908 1.00 91.38 90 GLU A O 1
ATOM 709 N N . ILE A 1 91 ? -4.291 -4.973 -8.344 1.00 91.31 91 ILE A N 1
ATOM 710 C CA . ILE A 1 91 ? -5.401 -5.398 -7.473 1.00 91.31 91 ILE A CA 1
ATOM 711 C C . ILE A 1 91 ? -5.644 -4.363 -6.374 1.00 91.31 91 ILE A C 1
ATOM 713 O O . ILE A 1 91 ? -6.787 -4.022 -6.059 1.00 91.31 91 ILE A O 1
ATOM 717 N N . CYS A 1 92 ? -4.572 -3.851 -5.767 1.00 89.19 92 CYS A N 1
ATOM 718 C CA . CYS A 1 92 ? -4.709 -2.864 -4.712 1.00 89.19 92 CYS A CA 1
ATOM 719 C C . CYS A 1 92 ? -5.184 -1.509 -5.234 1.00 89.19 92 CYS A C 1
ATOM 721 O O . CYS A 1 92 ? -6.035 -0.904 -4.598 1.00 89.19 92 CYS A O 1
ATOM 723 N N . GLN A 1 93 ? -4.710 -1.047 -6.388 1.00 87.56 93 GLN A N 1
ATOM 724 C CA . GLN A 1 93 ? -5.147 0.215 -6.994 1.00 87.56 93 GLN A CA 1
ATOM 725 C C . GLN A 1 93 ? -6.648 0.211 -7.340 1.00 87.56 93 GLN A C 1
ATOM 727 O O . GLN A 1 93 ? -7.313 1.253 -7.271 1.00 87.56 93 GLN A O 1
ATOM 732 N N . GLY A 1 94 ? -7.206 -0.966 -7.640 1.00 85.44 94 GLY A N 1
ATOM 733 C CA . GLY A 1 94 ? -8.646 -1.181 -7.801 1.00 85.44 94 GLY A CA 1
ATOM 734 C C . GLY A 1 94 ? -9.441 -1.280 -6.490 1.00 85.44 94 GLY A C 1
ATOM 735 O O . GLY A 1 94 ? -10.668 -1.219 -6.517 1.00 85.44 94 GLY A O 1
ATOM 736 N N . CYS A 1 95 ? -8.777 -1.419 -5.341 1.00 86.94 95 CYS A N 1
ATOM 737 C CA . CYS A 1 95 ? -9.413 -1.686 -4.053 1.00 86.94 95 CYS A CA 1
ATOM 738 C C . CYS A 1 95 ? -10.086 -0.448 -3.436 1.00 86.94 95 CYS A C 1
ATOM 740 O O . CYS A 1 95 ? -9.638 0.688 -3.603 1.00 86.94 95 CYS A O 1
ATOM 742 N N . GLU A 1 96 ? -11.119 -0.703 -2.627 1.00 83.81 96 GLU A N 1
ATOM 743 C CA . GLU A 1 96 ? -11.820 0.278 -1.784 1.00 83.81 96 GLU A CA 1
ATOM 744 C C . GLU A 1 96 ? -10.886 1.149 -0.969 1.00 83.81 96 GLU A C 1
ATOM 746 O O . GLU A 1 96 ? -11.090 2.347 -0.786 1.00 83.81 96 GLU A O 1
ATOM 751 N N . PHE A 1 97 ? -9.906 0.453 -0.394 1.00 86.56 97 PHE A N 1
ATOM 752 C CA . PHE A 1 97 ? -9.144 0.923 0.739 1.00 86.56 97 PHE A CA 1
ATOM 753 C C . PHE A 1 97 ? -7.814 1.496 0.291 1.00 86.56 97 PHE A C 1
ATOM 755 O O . PHE A 1 97 ? -6.965 1.792 1.123 1.00 86.56 97 PHE A O 1
ATOM 762 N N . TYR A 1 98 ? -7.568 1.587 -1.011 1.00 88.12 98 TYR A N 1
ATOM 763 C CA . TYR A 1 98 ? -6.350 2.200 -1.493 1.00 88.12 98 TYR A CA 1
ATOM 764 C C . TYR A 1 98 ? -6.419 3.708 -1.306 1.00 88.12 98 TYR A C 1
ATOM 766 O O . TYR A 1 98 ? -7.416 4.331 -1.660 1.00 88.12 98 TYR A O 1
ATOM 774 N N . ILE A 1 99 ? -5.350 4.273 -0.748 1.00 87.88 99 ILE A N 1
ATOM 775 C CA . ILE A 1 99 ? -5.156 5.704 -0.528 1.00 87.88 99 ILE A CA 1
ATOM 776 C C . ILE A 1 99 ? -4.088 6.172 -1.531 1.00 87.88 99 ILE A C 1
ATOM 778 O O . ILE A 1 99 ? -2.894 6.050 -1.230 1.00 87.88 99 ILE A O 1
ATOM 782 N N . PRO A 1 100 ? -4.483 6.704 -2.707 1.00 84.38 100 PRO A N 1
ATOM 783 C CA . PRO A 1 100 ? -3.552 7.096 -3.765 1.00 84.38 100 PRO A CA 1
ATOM 784 C C . PRO A 1 100 ? -2.500 8.112 -3.316 1.00 84.38 100 PRO A C 1
ATOM 786 O O . PRO A 1 100 ? -1.337 7.985 -3.676 1.00 84.38 100 PRO A O 1
ATOM 789 N N . GLN A 1 101 ? -2.875 9.087 -2.479 1.00 84.62 101 GLN A N 1
ATOM 790 C CA . GLN A 1 101 ? -1.950 10.130 -2.009 1.00 84.62 101 GLN A CA 1
ATOM 791 C C . GLN A 1 101 ? -0.766 9.600 -1.195 1.00 84.62 101 GLN A C 1
ATOM 793 O O . GLN A 1 101 ? 0.268 10.256 -1.126 1.00 84.62 101 GLN A O 1
ATOM 798 N N . GLN A 1 102 ? -0.921 8.449 -0.539 1.00 84.56 102 GLN A N 1
ATOM 799 C CA . GLN A 1 102 ? 0.080 7.919 0.390 1.00 84.56 102 GLN A CA 1
ATOM 800 C C . GLN A 1 102 ? 0.649 6.567 -0.055 1.00 84.56 102 GLN A C 1
ATOM 802 O O . GLN A 1 102 ? 1.479 6.002 0.654 1.00 84.56 102 GLN A O 1
ATOM 807 N N . ASP A 1 103 ? 0.173 6.027 -1.181 1.00 88.62 103 ASP A N 1
ATOM 808 C CA . ASP A 1 103 ? 0.447 4.667 -1.660 1.00 88.62 103 ASP A CA 1
ATOM 809 C C . ASP A 1 103 ? 0.294 3.586 -0.566 1.00 88.62 103 ASP A C 1
ATOM 811 O O . ASP A 1 103 ? 1.121 2.687 -0.359 1.00 88.62 103 ASP A O 1
ATOM 815 N N . ARG A 1 104 ? -0.785 3.720 0.211 1.00 90.94 104 ARG A N 1
ATOM 816 C CA . ARG A 1 104 ? -1.063 2.913 1.404 1.00 90.94 104 ARG A CA 1
ATOM 817 C C . ARG A 1 104 ? -2.457 2.320 1.364 1.00 90.94 104 ARG A C 1
ATOM 819 O O . ARG A 1 104 ? -3.362 2.824 0.707 1.00 90.94 104 ARG A O 1
ATOM 826 N N . CYS A 1 105 ? -2.639 1.255 2.132 1.00 90.38 105 CYS A N 1
ATOM 827 C CA . CYS A 1 105 ? -3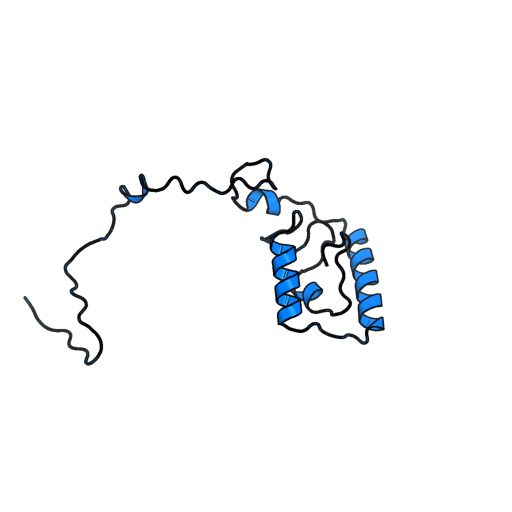.952 0.677 2.379 1.00 90.38 105 CYS A CA 1
ATOM 828 C C . CYS A 1 105 ? -4.577 1.278 3.649 1.00 90.38 105 CYS A C 1
ATOM 830 O O . CYS A 1 105 ? -4.001 1.169 4.728 1.00 90.38 105 CYS A O 1
ATOM 832 N N . GLY A 1 106 ? -5.784 1.827 3.552 1.00 88.38 106 GLY A N 1
ATOM 833 C CA . GLY A 1 106 ? -6.602 2.316 4.662 1.00 88.38 106 GLY A CA 1
ATOM 834 C C . GLY A 1 106 ? -7.097 1.223 5.609 1.00 88.38 106 GLY A C 1
ATOM 835 O O . GLY A 1 106 ? -7.450 1.522 6.741 1.00 88.38 106 GLY A O 1
ATOM 836 N N . LYS A 1 107 ? -7.064 -0.055 5.202 1.00 87.94 107 LYS A N 1
ATOM 837 C CA . LYS A 1 107 ? -7.462 -1.176 6.069 1.00 87.94 107 LYS A CA 1
ATOM 838 C C . LYS A 1 107 ? -6.315 -1.726 6.915 1.00 87.94 107 LYS A C 1
ATOM 840 O O . LYS A 1 107 ? -6.481 -1.928 8.108 1.0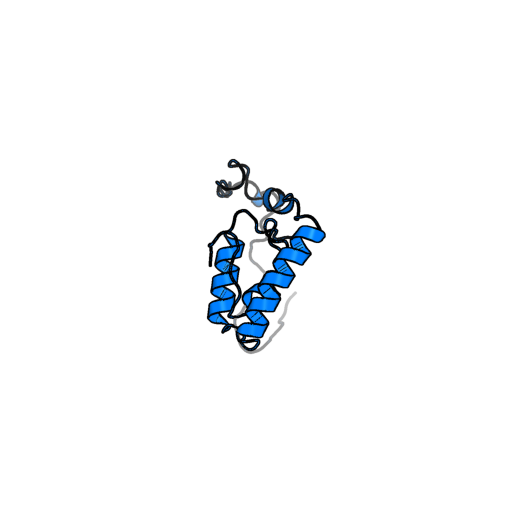0 87.94 107 LYS A O 1
ATOM 845 N N . CYS A 1 108 ? -5.157 -1.994 6.307 1.00 87.81 108 CYS A N 1
ATOM 846 C CA . CYS A 1 108 ? -4.011 -2.584 7.017 1.00 87.81 108 CYS A CA 1
ATOM 847 C C . CYS A 1 108 ? -2.912 -1.578 7.386 1.00 87.81 108 CYS A C 1
ATOM 849 O O . CYS A 1 108 ? -2.055 -1.883 8.213 1.00 87.81 108 CYS A O 1
ATOM 851 N N . GLY A 1 109 ? -2.918 -0.390 6.778 1.00 88.38 109 GLY A N 1
ATOM 852 C CA . GLY A 1 109 ? -1.924 0.663 6.988 1.00 88.38 109 GLY A CA 1
ATOM 853 C C . GLY A 1 109 ? -0.569 0.418 6.318 1.00 88.38 109 GLY A C 1
ATOM 854 O O . GLY A 1 109 ? 0.322 1.259 6.436 1.00 88.38 109 GLY A O 1
ATOM 855 N N . CYS A 1 110 ? -0.376 -0.709 5.628 1.00 89.94 110 CYS A N 1
ATOM 856 C CA . CYS A 1 110 ? 0.903 -1.050 5.011 1.00 89.94 110 CYS A CA 1
ATOM 857 C C . CYS A 1 110 ? 1.190 -0.214 3.755 1.00 89.94 110 CYS A C 1
ATOM 859 O O . CYS A 1 110 ? 0.274 0.142 3.011 1.00 89.94 110 CYS A O 1
ATOM 861 N N . TYR A 1 111 ? 2.479 0.007 3.489 1.00 92.06 111 TYR A N 1
ATOM 862 C CA . TYR A 1 111 ? 2.962 0.515 2.206 1.00 92.06 111 TYR A CA 1
ATOM 863 C C . TYR A 1 111 ? 2.878 -0.570 1.142 1.00 92.06 111 TYR A C 1
ATOM 865 O O . TYR A 1 111 ? 3.450 -1.652 1.309 1.00 92.06 111 TYR A O 1
ATOM 873 N N . LEU A 1 112 ? 2.189 -0.285 0.043 1.00 91.44 112 LEU A N 1
ATOM 874 C CA . LEU A 1 112 ? 1.935 -1.286 -0.986 1.00 91.44 112 LEU A CA 1
ATOM 875 C C . LEU A 1 112 ? 3.181 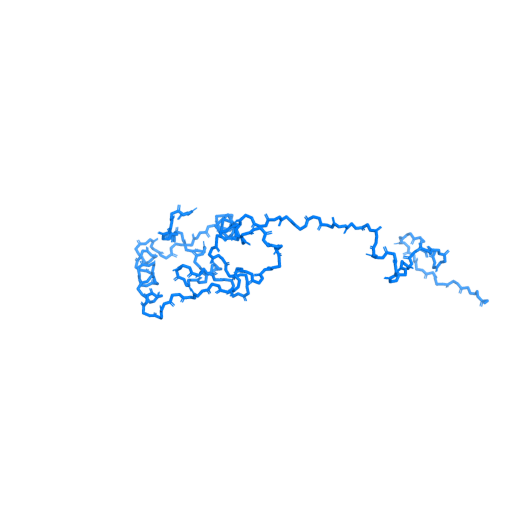-1.615 -1.794 1.00 91.44 112 LEU A C 1
ATOM 877 O O . LEU A 1 112 ? 3.440 -2.794 -2.042 1.00 91.44 112 LEU A O 1
ATOM 881 N N . LYS A 1 113 ? 4.010 -0.615 -2.102 1.00 90.19 113 LYS A N 1
ATOM 882 C CA . LYS A 1 113 ? 5.303 -0.825 -2.760 1.00 90.19 113 LYS A CA 1
ATOM 883 C C . LYS A 1 113 ? 6.196 -1.827 -2.023 1.00 90.19 113 LYS A C 1
ATOM 885 O O . LYS A 1 113 ? 6.817 -2.657 -2.669 1.00 90.19 113 LYS A O 1
ATOM 890 N N . SER A 1 114 ? 6.226 -1.798 -0.689 1.00 90.69 114 SER A N 1
ATOM 891 C CA . SER A 1 114 ? 7.014 -2.747 0.114 1.00 90.69 114 SER A CA 1
ATOM 892 C C . SER A 1 114 ? 6.278 -4.063 0.361 1.00 90.69 114 SER A C 1
ATOM 894 O O . SER A 1 114 ? 6.870 -5.130 0.290 1.00 90.69 114 SER A O 1
ATOM 896 N N . LYS A 1 115 ? 4.972 -4.019 0.640 1.00 89.81 115 LYS A N 1
ATOM 897 C CA . LYS A 1 115 ? 4.189 -5.225 0.946 1.00 89.81 115 LYS A CA 1
ATOM 898 C C . LYS A 1 115 ? 4.020 -6.136 -0.275 1.00 89.81 115 LYS A C 1
ATOM 900 O O . LYS A 1 115 ? 3.885 -7.344 -0.106 1.00 89.81 115 LYS A O 1
ATOM 905 N N . SER A 1 116 ? 4.010 -5.583 -1.485 1.00 92.50 116 SER A N 1
ATOM 906 C CA . SER A 1 116 ? 3.892 -6.354 -2.730 1.00 92.50 116 SER A CA 1
ATOM 907 C C . SER A 1 116 ? 5.151 -7.167 -3.056 1.00 92.50 116 SER A C 1
ATOM 909 O O . SER A 1 116 ? 5.016 -8.240 -3.644 1.00 92.50 116 SER A O 1
ATOM 911 N N . THR A 1 117 ? 6.341 -6.726 -2.618 1.00 92.31 117 THR A N 1
ATOM 912 C CA . THR A 1 117 ? 7.622 -7.410 -2.895 1.00 92.31 117 THR A CA 1
ATOM 913 C C . THR A 1 117 ? 7.863 -8.637 -2.029 1.00 92.31 117 THR A C 1
ATOM 915 O O . THR A 1 117 ? 8.767 -9.409 -2.324 1.00 92.31 117 THR A O 1
ATOM 918 N N . TRP A 1 118 ? 7.116 -8.841 -0.945 1.00 92.81 118 TRP A N 1
ATOM 919 C CA . TRP A 1 118 ? 7.292 -10.009 -0.080 1.00 92.81 118 TRP A CA 1
ATOM 920 C C . TRP A 1 118 ? 6.479 -11.178 -0.630 1.00 92.81 118 TRP A C 1
ATOM 922 O O . TRP A 1 118 ? 5.256 -11.085 -0.745 1.00 92.81 118 TRP A O 1
ATOM 932 N N . LYS A 1 119 ? 7.114 -12.312 -0.938 1.00 90.94 119 LYS A N 1
ATOM 933 C CA . LYS A 1 119 ? 6.415 -13.475 -1.512 1.00 90.94 119 LYS A CA 1
ATOM 934 C C . LYS A 1 119 ? 5.332 -14.014 -0.577 1.00 90.94 119 LYS A C 1
ATOM 936 O O . LYS A 1 119 ? 4.217 -14.271 -1.021 1.00 90.94 119 LYS A O 1
ATOM 941 N N . SER A 1 120 ? 5.632 -14.062 0.720 1.00 90.00 120 SER A N 1
ATOM 942 C CA . SER A 1 120 ? 4.722 -14.458 1.804 1.00 90.00 120 SER A CA 1
ATOM 943 C C . SER A 1 120 ? 3.588 -13.474 2.095 1.00 90.00 120 SER A C 1
ATOM 945 O O . SER A 1 120 ? 2.724 -13.777 2.913 1.00 90.00 120 SER A O 1
ATOM 947 N N . SER A 1 121 ? 3.600 -12.288 1.484 1.00 90.12 121 SER A N 1
ATOM 948 C CA . SER A 1 121 ? 2.611 -11.254 1.756 1.00 90.12 121 SER A CA 1
ATOM 949 C C . SER A 1 121 ? 1.211 -11.684 1.358 1.00 90.12 121 SER A C 1
ATOM 951 O O . SER A 1 121 ? 0.980 -12.104 0.224 1.00 90.12 121 SER A O 1
ATOM 953 N N . LYS A 1 122 ? 0.273 -11.480 2.281 1.00 90.50 122 LYS A N 1
ATOM 954 C CA . LYS A 1 122 ? -1.156 -11.697 2.077 1.00 90.50 122 LYS A CA 1
ATOM 955 C C . LYS A 1 122 ? -1.944 -10.440 2.402 1.00 90.50 122 LYS A C 1
ATOM 957 O O . LYS A 1 122 ? -1.551 -9.625 3.255 1.00 90.50 122 LYS A O 1
ATOM 962 N N . CYS A 1 123 ? -3.060 -10.279 1.710 1.00 91.00 123 CYS A N 1
ATOM 963 C CA . CYS A 1 123 ? -4.022 -9.236 1.987 1.00 91.00 123 CYS A CA 1
ATOM 964 C C . CYS A 1 123 ? -4.953 -9.694 3.125 1.00 91.00 123 CYS A C 1
ATOM 966 O O . CYS A 1 123 ? -5.560 -10.756 3.013 1.00 91.00 123 CYS A O 1
ATOM 968 N N . PRO A 1 124 ? -5.134 -8.918 4.212 1.00 86.94 124 PRO A N 1
ATOM 969 C CA . PRO A 1 124 ? -5.988 -9.342 5.330 1.00 86.94 124 PRO A CA 1
ATOM 970 C C . PRO A 1 124 ? -7.476 -9.450 4.966 1.00 86.94 124 PRO A C 1
ATOM 972 O O . PRO A 1 124 ? -8.237 -10.068 5.699 1.00 86.94 124 PRO A O 1
ATOM 975 N N . ILE A 1 125 ? -7.890 -8.863 3.838 1.00 87.88 125 ILE A N 1
ATOM 976 C CA . ILE A 1 125 ? -9.241 -8.997 3.269 1.00 87.88 125 ILE A CA 1
ATOM 977 C C . ILE A 1 125 ? -9.314 -10.059 2.155 1.00 87.88 125 ILE A C 1
ATOM 979 O O . ILE A 1 125 ? -10.328 -10.155 1.475 1.00 87.88 125 ILE A O 1
ATOM 983 N N . GLY A 1 126 ? -8.234 -10.812 1.915 1.00 88.56 126 GLY A N 1
ATOM 984 C CA . GLY A 1 126 ? -8.213 -11.929 0.965 1.00 88.56 126 GLY A CA 1
ATOM 985 C C . GLY A 1 126 ? -8.288 -11.545 -0.515 1.00 88.56 126 GLY A C 1
ATOM 986 O O . GLY A 1 126 ? -8.668 -12.372 -1.333 1.00 88.56 126 GLY A O 1
ATOM 987 N N . LYS A 1 127 ? -7.950 -10.301 -0.885 1.00 87.00 127 LYS A N 1
ATOM 988 C CA . LYS A 1 127 ? -7.884 -9.885 -2.303 1.00 87.00 127 LYS A CA 1
ATOM 989 C C . LYS A 1 127 ? -6.657 -10.453 -3.040 1.00 87.00 127 LYS A C 1
ATOM 991 O O . LYS A 1 127 ? -6.664 -10.473 -4.264 1.00 87.00 127 LYS A O 1
ATOM 996 N N . TRP A 1 128 ? -5.639 -10.887 -2.292 1.00 87.25 128 TRP A N 1
ATOM 997 C CA . TRP A 1 128 ? -4.505 -11.714 -2.718 1.00 87.25 128 TRP A CA 1
ATOM 998 C C . TRP A 1 128 ? -3.884 -12.419 -1.507 1.00 87.25 128 TRP A C 1
ATOM 1000 O O . TRP A 1 128 ? -4.101 -11.935 -0.364 1.00 87.25 128 TRP A O 1
#

Radius of gyration: 24.2 Å; chains: 1; bounding box: 41×57×63 Å

Sequence (128 aa):
MWEECRGPGQNFIDCDQKDVKTEEEVKQSQEVQVPKCTFCNNQGCTGECRNKQKLPSKVEMAKNLTSATKEHVKSGLAHADTDLQKQRLEICQGCEFYIPQQDRCGKCGCYLKSKSTWKSSKCPIGKW

Foldseek 3Di:
DDDDDDDDDDDDDDPDDDDPPDPVVVPPPDPPVQQQPPLQVRDGPPVVSLQPQAADDPVQLVVLVVVQVVQCVVVVVAWDDPVQLVVQLVLLVPDSQQNVVQCAGSVNRDRSNVLSGRPSRADPVRSD